Protein AF-A0A524D2H4-F1 (afdb_monomer_lite)

Structure (mmCIF, N/CA/C/O backbone):
data_AF-A0A524D2H4-F1
#
_entry.id   AF-A0A524D2H4-F1
#
loop_
_atom_site.group_PDB
_atom_site.id
_atom_site.type_symbol
_atom_site.label_atom_id
_atom_site.label_alt_id
_atom_site.label_comp_id
_atom_site.label_asym_id
_atom_site.label_entity_id
_atom_site.label_seq_id
_atom_site.pdbx_PDB_i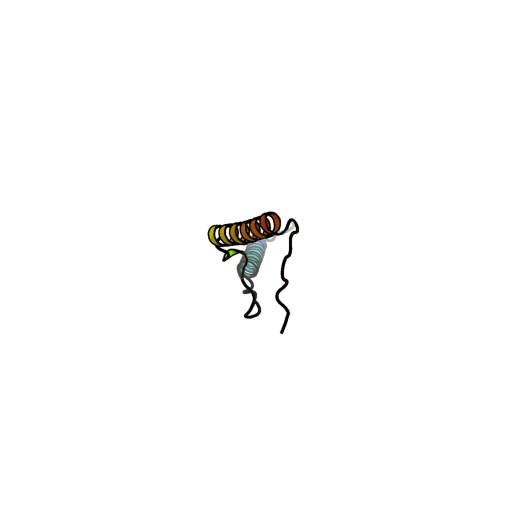ns_code
_atom_site.Cartn_x
_atom_site.Cartn_y
_atom_site.Cartn_z
_atom_site.occupancy
_atom_site.B_iso_or_equiv
_atom_site.auth_seq_id
_atom_site.auth_comp_id
_atom_site.auth_asym_id
_atom_site.auth_atom_id
_atom_site.pdbx_PDB_model_num
ATOM 1 N N . MET A 1 1 ? -28.111 22.735 60.079 1.00 33.78 1 MET A N 1
ATOM 2 C CA . MET A 1 1 ? -27.420 21.515 59.601 1.00 33.78 1 MET A CA 1
ATOM 3 C C . MET A 1 1 ? -27.792 21.278 58.144 1.00 33.78 1 MET A C 1
ATOM 5 O O . MET A 1 1 ? -28.964 21.066 57.859 1.00 33.78 1 MET A O 1
ATOM 9 N N . ALA A 1 2 ? -26.841 21.385 57.215 1.00 45.84 2 ALA A N 1
ATOM 10 C CA . ALA A 1 2 ? -27.106 21.144 55.797 1.00 45.84 2 ALA A CA 1
ATOM 11 C C . ALA A 1 2 ? -27.244 19.632 55.550 1.00 45.84 2 ALA A C 1
ATOM 13 O O . ALA A 1 2 ? -26.305 18.872 55.786 1.00 45.84 2 ALA A O 1
ATOM 14 N N . LYS A 1 3 ? -28.430 19.183 55.116 1.00 52.84 3 LYS A N 1
ATOM 15 C CA . LYS A 1 3 ? -28.680 17.785 54.736 1.00 52.84 3 LYS A CA 1
ATOM 16 C C . LYS A 1 3 ? -27.729 17.401 53.596 1.00 52.84 3 LYS A C 1
ATOM 18 O O . LYS A 1 3 ? -27.866 17.922 52.491 1.00 52.84 3 LYS A O 1
ATOM 23 N N . LYS A 1 4 ? -26.800 16.469 53.850 1.00 57.78 4 LYS A N 1
ATOM 24 C CA . LYS A 1 4 ? -26.016 15.774 52.813 1.00 57.78 4 LYS A CA 1
ATOM 25 C C . LYS A 1 4 ? -27.002 15.079 51.865 1.00 57.78 4 LYS A C 1
ATOM 27 O O . LYS A 1 4 ? -27.530 14.017 52.188 1.00 57.78 4 LYS A O 1
ATOM 32 N N . LYS A 1 5 ? -27.305 15.699 50.720 1.00 57.03 5 LYS A N 1
ATOM 33 C CA . LYS A 1 5 ? -28.058 15.046 49.643 1.00 57.03 5 LYS A CA 1
ATOM 34 C C . LYS A 1 5 ? -27.215 13.876 49.133 1.00 57.03 5 LYS A C 1
ATOM 36 O O . LYS A 1 5 ? -26.034 14.028 48.843 1.00 57.03 5 LYS A O 1
ATOM 41 N N . SER A 1 6 ? -27.822 12.697 49.096 1.00 59.38 6 SER A N 1
ATOM 42 C CA . SER A 1 6 ? -27.192 11.451 48.667 1.00 59.38 6 SER A CA 1
ATOM 43 C C . SER A 1 6 ? -26.666 11.571 47.226 1.00 59.38 6 SER A C 1
ATOM 45 O O . SER A 1 6 ? -27.451 11.639 46.281 1.00 59.38 6 SER A O 1
ATOM 47 N N . ASN A 1 7 ? -25.338 11.527 47.063 1.00 60.47 7 ASN A N 1
ATOM 48 C CA . ASN A 1 7 ? -24.618 11.519 45.777 1.00 60.47 7 ASN A CA 1
ATOM 49 C C . ASN A 1 7 ? -24.878 10.267 44.915 1.00 60.47 7 ASN A C 1
ATOM 51 O O . ASN A 1 7 ? -24.401 10.181 43.786 1.00 60.47 7 ASN A O 1
ATOM 55 N N . LYS A 1 8 ? -25.638 9.289 45.422 1.00 58.75 8 LYS A N 1
ATOM 56 C CA . LYS A 1 8 ? -25.900 8.010 44.747 1.00 58.75 8 LYS A CA 1
ATOM 57 C C . LYS A 1 8 ? -26.647 8.179 43.418 1.00 58.75 8 LYS A C 1
ATOM 59 O O . LYS A 1 8 ? -26.367 7.462 42.466 1.00 58.75 8 LYS A O 1
ATOM 64 N N . ASN A 1 9 ? -27.545 9.162 43.336 1.00 62.59 9 ASN A N 1
ATOM 65 C CA . ASN A 1 9 ? -28.318 9.433 42.118 1.00 62.59 9 ASN A CA 1
ATOM 66 C C . ASN A 1 9 ? -27.473 10.124 41.040 1.00 62.59 9 ASN A C 1
ATOM 68 O O . ASN A 1 9 ? -27.705 9.925 39.854 1.00 62.59 9 ASN A O 1
ATOM 72 N N . LEU A 1 10 ? -26.470 10.898 41.460 1.00 69.19 10 LEU A N 1
ATOM 73 C CA . LEU A 1 10 ? -25.565 11.623 40.571 1.00 69.19 10 LEU A CA 1
ATOM 74 C C . LEU A 1 10 ? -24.610 10.649 39.867 1.00 69.19 10 LEU A C 1
ATOM 76 O O . LEU A 1 10 ? -24.427 10.737 38.661 1.00 69.19 10 LEU A O 1
ATOM 80 N N . LEU A 1 11 ? -24.115 9.646 40.604 1.00 75.38 11 LEU A N 1
ATOM 81 C CA . LEU A 1 11 ? -23.298 8.556 40.056 1.00 75.38 11 LEU A CA 1
ATOM 82 C C . LEU A 1 11 ? -24.059 7.678 39.048 1.00 75.38 11 LEU A C 1
ATOM 84 O O . LEU A 1 11 ? -23.476 7.215 38.069 1.00 75.38 11 LEU A O 1
ATOM 88 N N . LYS A 1 12 ? -25.361 7.455 39.276 1.00 79.81 12 LYS A N 1
ATOM 89 C CA . LYS A 1 12 ? -26.223 6.723 38.336 1.00 79.81 12 LYS A CA 1
ATOM 90 C C . LYS A 1 12 ? -26.371 7.494 37.024 1.00 79.81 12 LYS A C 1
ATOM 92 O O . LYS A 1 12 ? -26.111 6.935 35.967 1.00 79.81 12 LYS A O 1
ATOM 97 N N . ALA A 1 13 ? -26.677 8.788 37.116 1.00 78.00 13 ALA A N 1
A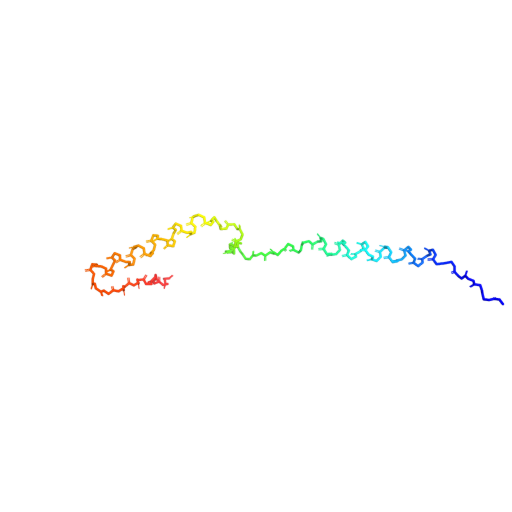TOM 98 C CA . ALA A 1 13 ? -26.817 9.657 35.952 1.00 78.00 13 ALA A CA 1
ATOM 99 C C . ALA A 1 13 ? -25.514 9.764 35.142 1.00 78.00 13 ALA A C 1
ATOM 101 O O . ALA A 1 13 ? -25.551 9.684 33.923 1.00 78.00 13 ALA A O 1
ATOM 102 N N . THR A 1 14 ? -24.351 9.883 35.795 1.00 83.19 14 THR A N 1
ATOM 103 C CA . THR A 1 14 ? -23.058 9.923 35.085 1.00 83.19 14 THR A CA 1
ATOM 104 C C . THR A 1 14 ? -22.735 8.620 34.366 1.00 83.19 14 THR A C 1
ATOM 106 O O . THR A 1 14 ? -22.106 8.647 33.313 1.00 83.19 14 THR A O 1
ATOM 109 N N . ARG A 1 15 ? -23.152 7.482 34.932 1.00 85.00 15 ARG A N 1
ATOM 110 C CA . ARG A 1 15 ? -22.946 6.173 34.315 1.00 85.00 15 ARG A CA 1
ATOM 111 C C . ARG A 1 15 ? -23.828 5.996 33.081 1.00 85.00 15 ARG A C 1
ATOM 113 O O . ARG A 1 15 ? -23.315 5.580 32.054 1.00 85.00 15 ARG A O 1
ATOM 120 N N . GLU A 1 16 ? -25.102 6.372 33.171 1.00 87.81 16 GLU A N 1
ATOM 121 C CA . GLU A 1 16 ? -26.040 6.338 32.039 1.00 87.81 16 GLU A CA 1
ATOM 122 C C . GLU A 1 16 ? -25.551 7.233 30.888 1.00 87.81 16 GLU A C 1
ATOM 124 O O . GLU A 1 16 ? -25.542 6.817 29.735 1.00 87.81 16 GLU A O 1
ATOM 129 N N . LEU A 1 17 ? -25.047 8.429 31.209 1.00 83.75 17 LEU A N 1
ATOM 130 C CA . LEU A 1 17 ? -24.469 9.350 30.227 1.00 83.75 17 LEU A CA 1
ATOM 131 C C . LEU A 1 17 ? -23.226 8.760 29.539 1.00 83.75 17 LEU A C 1
ATOM 133 O O . LEU A 1 17 ? -23.049 8.906 28.333 1.00 83.75 17 LEU A O 1
ATOM 137 N N . LEU A 1 18 ? -22.357 8.091 30.301 1.00 83.50 18 LEU A N 1
ATOM 138 C CA . LEU A 1 18 ? -21.158 7.440 29.772 1.00 83.50 18 LEU A CA 1
ATOM 139 C C . LEU A 1 18 ? -21.504 6.248 28.870 1.00 83.50 18 LEU A C 1
ATOM 141 O O . LEU A 1 18 ? -20.913 6.114 27.802 1.00 83.50 18 LEU A O 1
ATOM 145 N N . GLU A 1 19 ? -22.468 5.418 29.272 1.00 85.62 19 GLU A N 1
ATOM 146 C CA . GLU A 1 19 ? -22.975 4.306 28.460 1.00 85.62 19 GLU A CA 1
ATOM 147 C C . GLU A 1 19 ? -23.571 4.827 27.137 1.00 85.62 19 GLU A C 1
ATOM 149 O O . GLU A 1 19 ? -23.197 4.343 26.072 1.00 85.62 19 GLU A O 1
ATOM 154 N N . GLU A 1 20 ? -24.363 5.905 27.170 1.00 83.12 20 GLU A N 1
ATOM 155 C CA . GLU A 1 20 ? -24.913 6.544 25.965 1.00 83.12 20 GLU A CA 1
ATOM 156 C C . GLU A 1 20 ? -23.819 7.084 25.025 1.00 83.12 20 GLU A C 1
ATOM 158 O O . GLU A 1 20 ? -23.922 6.965 23.801 1.00 83.12 20 GLU A O 1
ATOM 163 N N . TYR A 1 21 ? -22.751 7.675 25.570 1.00 79.31 21 TYR A N 1
ATOM 164 C CA . TYR A 1 21 ? -21.625 8.147 24.761 1.00 79.31 21 TYR A CA 1
ATOM 165 C C . TYR A 1 21 ? -20.854 6.998 24.115 1.00 79.31 21 TYR A C 1
ATOM 167 O O . TYR A 1 21 ? -20.493 7.116 22.946 1.00 79.31 21 TYR A O 1
ATOM 175 N N . LEU A 1 22 ? -20.631 5.901 24.842 1.00 75.62 22 LEU A N 1
ATOM 176 C CA . LEU A 1 22 ? -19.956 4.713 24.320 1.00 75.62 22 LEU A CA 1
ATOM 177 C C . LEU A 1 22 ? -20.792 4.007 23.245 1.00 75.62 22 LEU A C 1
ATOM 179 O O . LEU A 1 22 ? -20.243 3.572 22.236 1.00 75.62 22 LEU A O 1
ATOM 183 N N . GLU A 1 23 ? -22.114 3.936 23.401 1.00 76.75 23 GLU A N 1
ATOM 184 C CA . GLU A 1 23 ? -23.023 3.408 22.372 1.00 76.75 23 GLU A CA 1
ATOM 185 C C . GLU A 1 23 ? -23.085 4.306 21.127 1.00 76.75 23 GLU A C 1
ATOM 187 O O . GLU A 1 23 ? -23.181 3.818 20.001 1.00 76.75 23 GLU A O 1
ATOM 192 N N . LYS A 1 24 ? -23.001 5.632 21.296 1.00 73.19 24 LYS A N 1
ATOM 193 C CA . LYS A 1 24 ? -22.960 6.580 20.170 1.00 73.19 24 LYS A CA 1
ATOM 194 C C . LYS A 1 24 ? -21.635 6.556 19.413 1.00 73.19 24 LYS A C 1
ATOM 196 O O . LYS A 1 24 ? -21.651 6.804 18.211 1.00 73.19 24 LYS A O 1
ATOM 201 N N . THR A 1 25 ? -20.512 6.293 20.081 1.00 58.97 25 THR A N 1
ATOM 202 C CA . THR A 1 25 ? -19.194 6.201 19.430 1.00 58.97 25 THR A CA 1
ATOM 203 C C . THR A 1 25 ? -18.900 4.823 18.846 1.00 58.97 25 THR A C 1
ATOM 205 O O . THR A 1 25 ? -18.149 4.751 17.883 1.00 58.97 25 THR A O 1
ATOM 208 N N . SER A 1 26 ? -19.494 3.752 19.384 1.00 56.53 26 SER A N 1
ATOM 209 C CA . SER A 1 26 ? -19.357 2.379 18.862 1.00 56.53 26 SER A CA 1
ATOM 210 C C . SER A 1 26 ? -20.281 2.060 17.686 1.00 56.53 26 SER A C 1
ATOM 212 O O . SER A 1 26 ? -20.134 1.018 17.053 1.00 56.53 26 SER A O 1
ATOM 214 N N . LYS A 1 27 ? -21.208 2.961 17.344 1.00 57.34 27 LYS A N 1
ATOM 215 C CA . LYS A 1 27 ? -21.831 2.955 16.022 1.00 57.34 27 LYS A CA 1
ATOM 216 C C . LYS A 1 27 ? -20.813 3.488 15.030 1.00 57.34 27 LYS A C 1
ATOM 218 O O . LYS A 1 27 ? -20.791 4.687 14.743 1.00 57.34 27 LYS A O 1
ATOM 223 N N . ASP A 1 28 ? -19.980 2.581 14.530 1.00 56.09 28 ASP A N 1
ATOM 224 C CA . ASP A 1 28 ? -19.269 2.772 13.276 1.00 56.09 28 ASP A CA 1
ATOM 225 C C . ASP A 1 28 ? -20.289 3.329 12.286 1.00 56.09 28 ASP A C 1
ATOM 227 O O . ASP A 1 28 ? -21.275 2.675 11.940 1.00 56.09 28 ASP A O 1
ATOM 231 N N . LYS A 1 29 ? -20.133 4.605 11.925 1.00 60.72 29 LYS A N 1
ATOM 232 C CA . LYS A 1 29 ? -20.921 5.171 10.839 1.00 60.72 29 LYS A CA 1
ATOM 233 C C . LYS A 1 29 ? -20.530 4.348 9.631 1.00 60.72 29 LYS A C 1
ATOM 235 O O . LYS A 1 29 ? -19.403 4.462 9.160 1.00 60.72 29 LYS A O 1
ATOM 240 N N . GLU A 1 30 ? -21.432 3.489 9.192 1.00 58.81 30 GLU A N 1
ATOM 241 C CA . GLU A 1 30 ? -21.288 2.760 7.949 1.00 58.81 30 GLU A CA 1
ATOM 242 C C . GLU A 1 30 ? -21.273 3.831 6.854 1.00 58.81 30 GLU A C 1
ATOM 244 O O . GLU A 1 30 ? -22.292 4.429 6.511 1.00 58.81 30 GLU A O 1
ATOM 249 N N . ILE A 1 31 ? -20.068 4.234 6.449 1.00 66.75 31 ILE A N 1
ATOM 250 C CA . ILE A 1 31 ? -19.887 5.213 5.386 1.00 66.75 31 ILE A CA 1
ATOM 251 C C . ILE A 1 31 ? -20.292 4.477 4.115 1.00 66.75 31 ILE A C 1
ATOM 253 O O . ILE A 1 31 ? -19.584 3.573 3.670 1.00 66.75 31 ILE A O 1
ATOM 257 N N . GLU A 1 32 ? -21.446 4.837 3.560 1.00 67.56 32 GLU A N 1
ATOM 258 C CA . GLU A 1 32 ? -21.832 4.422 2.218 1.00 67.56 32 GLU A CA 1
ATOM 259 C C . GLU A 1 32 ? -20.876 5.098 1.238 1.00 67.56 32 GLU A C 1
ATOM 261 O O . GLU A 1 32 ? -20.917 6.311 1.013 1.00 67.56 32 GLU A O 1
ATOM 266 N N . TYR A 1 33 ? -19.946 4.312 0.710 1.00 69.06 33 TYR A N 1
ATOM 267 C CA . TYR A 1 33 ? -19.075 4.772 -0.351 1.00 69.06 33 TYR A CA 1
ATOM 268 C C . TYR A 1 33 ? -19.804 4.630 -1.696 1.00 69.06 33 TYR A C 1
ATOM 270 O O . TYR A 1 33 ? -20.543 3.663 -1.881 1.00 69.06 33 TYR A O 1
ATOM 278 N N . PRO A 1 34 ? -19.598 5.555 -2.650 1.00 78.12 34 PRO A N 1
ATOM 279 C CA . PRO A 1 34 ? -20.006 5.349 -4.038 1.00 78.12 34 PRO A CA 1
ATOM 280 C C . PRO A 1 34 ? -19.520 3.991 -4.570 1.00 78.12 34 PRO A C 1
ATOM 282 O O . PRO A 1 34 ? -18.436 3.553 -4.180 1.00 78.12 34 PRO A O 1
ATOM 285 N N . GLU A 1 35 ? -20.277 3.363 -5.476 1.00 69.75 35 GLU A N 1
ATOM 286 C CA . GLU A 1 35 ? -20.003 2.001 -5.983 1.00 69.75 35 GLU A CA 1
ATOM 287 C C . GLU A 1 35 ? -18.575 1.821 -6.533 1.00 69.75 35 GLU A C 1
ATOM 289 O O . GLU A 1 35 ? -17.989 0.751 -6.396 1.00 69.75 35 GLU A O 1
ATOM 294 N N . ASP A 1 36 ? -17.969 2.889 -7.059 1.00 66.38 36 ASP A N 1
ATOM 295 C CA . ASP A 1 36 ? -16.617 2.872 -7.631 1.00 66.38 36 ASP A CA 1
ATOM 296 C C . ASP A 1 36 ? -15.489 3.097 -6.603 1.00 66.38 36 ASP A C 1
ATOM 298 O O . ASP A 1 36 ? -14.317 3.247 -6.966 1.00 66.38 36 ASP A O 1
ATOM 302 N N . THR A 1 37 ? -15.808 3.182 -5.310 1.00 66.44 37 THR A N 1
ATOM 303 C CA . THR A 1 37 ? -14.815 3.530 -4.289 1.00 66.44 37 THR A CA 1
ATOM 304 C C . THR A 1 37 ? -14.128 2.283 -3.753 1.00 66.44 37 THR A C 1
ATOM 306 O O . THR A 1 37 ? -14.680 1.530 -2.953 1.00 66.44 37 THR A O 1
ATOM 309 N N . VAL A 1 38 ? -12.872 2.095 -4.142 1.00 62.19 38 VAL A N 1
ATOM 310 C CA . VAL A 1 38 ? -12.015 1.047 -3.580 1.00 62.19 38 VAL A CA 1
ATOM 311 C C . VAL A 1 38 ? -11.452 1.530 -2.242 1.00 62.19 38 VAL A C 1
ATOM 313 O O . VAL A 1 38 ? -10.767 2.556 -2.183 1.00 62.19 38 VAL A O 1
ATOM 316 N N . LYS A 1 39 ? -11.731 0.805 -1.152 1.00 60.22 39 LYS A N 1
ATOM 317 C CA . LYS A 1 39 ? -11.096 1.057 0.149 1.00 60.22 39 LYS A CA 1
ATOM 318 C C . LYS A 1 39 ? -9.604 0.743 0.048 1.00 60.22 39 LYS A C 1
ATOM 320 O O . LYS A 1 39 ? -9.217 -0.332 -0.394 1.00 60.22 39 LYS A O 1
ATOM 325 N N . ILE A 1 40 ? -8.764 1.686 0.476 1.00 59.88 40 ILE A N 1
ATOM 326 C CA . ILE A 1 40 ? -7.299 1.566 0.372 1.00 59.88 40 ILE A CA 1
ATOM 327 C C . ILE A 1 40 ? -6.766 0.383 1.201 1.00 59.88 40 ILE A C 1
ATOM 329 O O . ILE A 1 40 ? -5.735 -0.189 0.857 1.00 59.88 40 ILE A O 1
ATOM 333 N N . ASP A 1 41 ? -7.488 -0.023 2.247 1.00 57.41 41 ASP A N 1
ATOM 334 C CA . ASP A 1 41 ? -7.107 -1.146 3.111 1.00 57.41 41 ASP A CA 1
ATOM 335 C C . ASP A 1 41 ? -7.263 -2.529 2.445 1.00 57.41 41 ASP A C 1
ATOM 337 O O . ASP A 1 41 ? -6.627 -3.477 2.901 1.00 57.41 41 ASP A O 1
ATOM 341 N N . ASP A 1 42 ? -8.020 -2.636 1.342 1.00 58.12 42 ASP A N 1
ATOM 342 C CA . ASP A 1 42 ? -8.172 -3.870 0.548 1.00 58.12 42 ASP A CA 1
ATOM 343 C C . ASP A 1 42 ? -7.135 -3.993 -0.589 1.00 58.12 42 ASP A C 1
ATOM 345 O O . ASP A 1 42 ? -7.153 -4.955 -1.358 1.00 58.12 42 ASP A O 1
ATOM 349 N N . LEU A 1 43 ? -6.210 -3.033 -0.729 1.00 60.47 43 LEU A N 1
ATOM 350 C CA . LEU A 1 43 ? -5.127 -3.136 -1.708 1.00 60.47 43 LEU A CA 1
ATOM 351 C C . LEU A 1 43 ? -4.082 -4.145 -1.227 1.00 60.47 43 LEU A C 1
ATOM 353 O O . LEU A 1 43 ? -3.339 -3.891 -0.273 1.00 60.47 43 LEU A O 1
ATOM 357 N N . ASP A 1 44 ? -3.966 -5.268 -1.939 1.00 74.06 44 ASP A N 1
ATOM 358 C CA . ASP A 1 44 ? -2.846 -6.184 -1.763 1.00 74.06 44 ASP A CA 1
ATOM 359 C C . ASP A 1 44 ? -1.541 -5.425 -2.058 1.00 74.06 44 ASP A C 1
ATOM 361 O O . ASP A 1 44 ? -1.230 -5.025 -3.188 1.00 74.06 44 ASP A O 1
ATOM 365 N N . LYS A 1 45 ? -0.772 -5.176 -0.996 1.00 76.06 45 LYS A N 1
ATOM 366 C CA . LYS A 1 45 ? 0.496 -4.442 -1.057 1.00 76.06 45 LYS A CA 1
ATOM 367 C C . LYS A 1 45 ? 1.490 -5.125 -1.994 1.00 76.06 45 LYS A C 1
ATOM 369 O O . LYS A 1 45 ? 2.260 -4.426 -2.650 1.00 76.06 45 LYS A O 1
ATOM 374 N N . GLN A 1 46 ? 1.478 -6.458 -2.065 1.00 75.12 46 GLN A N 1
ATOM 375 C CA . GLN A 1 46 ? 2.361 -7.223 -2.948 1.00 75.12 46 GLN A CA 1
ATOM 376 C C . GLN A 1 46 ? 1.954 -7.049 -4.410 1.00 75.12 46 GLN A C 1
ATOM 378 O O . GLN A 1 46 ? 2.809 -6.783 -5.258 1.00 75.12 46 GLN A O 1
ATOM 383 N N . GLU A 1 47 ? 0.656 -7.113 -4.705 1.00 80.44 47 GLU A N 1
ATOM 384 C CA . GLU A 1 47 ? 0.137 -6.877 -6.055 1.00 80.44 47 GLU A CA 1
ATOM 385 C C . GLU A 1 47 ? 0.422 -5.438 -6.514 1.00 80.44 47 GLU A C 1
ATOM 387 O O . GLU A 1 47 ? 0.915 -5.199 -7.619 1.00 80.44 47 GLU A O 1
ATOM 392 N N . THR A 1 48 ? 0.209 -4.469 -5.623 1.00 81.88 48 THR A N 1
ATOM 393 C CA . THR A 1 48 ? 0.453 -3.048 -5.897 1.00 81.88 48 THR A CA 1
ATOM 394 C C . THR A 1 48 ? 1.930 -2.780 -6.188 1.00 81.88 48 THR A C 1
ATOM 396 O O . THR A 1 48 ? 2.260 -2.099 -7.162 1.00 81.88 48 THR A O 1
ATOM 399 N N . LEU A 1 49 ? 2.836 -3.346 -5.383 1.00 84.06 49 LEU A N 1
ATOM 400 C CA . LEU A 1 49 ? 4.281 -3.237 -5.601 1.00 84.06 49 LEU A CA 1
ATOM 401 C C . LEU A 1 49 ? 4.706 -3.888 -6.918 1.00 84.06 49 LEU A C 1
ATOM 403 O O . LEU A 1 49 ? 5.454 -3.280 -7.683 1.00 84.06 49 LEU A O 1
ATOM 407 N N . THR A 1 50 ? 4.183 -5.080 -7.211 1.00 86.25 50 THR A N 1
ATOM 408 C CA . THR A 1 50 ? 4.426 -5.783 -8.479 1.00 86.25 50 THR A CA 1
ATOM 409 C C . THR A 1 50 ? 4.063 -4.896 -9.667 1.00 86.25 50 THR A C 1
ATOM 411 O O . THR A 1 50 ? 4.880 -4.680 -10.562 1.00 86.25 50 THR A O 1
ATOM 414 N N . ARG A 1 51 ? 2.878 -4.280 -9.631 1.00 86.50 51 ARG A N 1
ATOM 415 C CA . ARG A 1 51 ? 2.387 -3.411 -10.704 1.00 86.50 51 ARG A CA 1
ATOM 416 C C . ARG A 1 51 ? 3.238 -2.153 -10.883 1.00 86.50 51 ARG A C 1
ATOM 418 O O . ARG A 1 51 ? 3.497 -1.739 -12.014 1.00 86.50 51 ARG A O 1
ATOM 425 N N . ILE A 1 52 ? 3.711 -1.556 -9.787 1.00 88.44 52 ILE A N 1
ATOM 426 C CA . ILE A 1 52 ? 4.634 -0.412 -9.836 1.00 88.44 52 ILE A CA 1
ATOM 427 C C . ILE A 1 52 ? 5.948 -0.820 -10.506 1.00 88.44 52 ILE A C 1
ATOM 429 O O . ILE A 1 52 ? 6.426 -0.108 -11.396 1.00 88.44 52 ILE A O 1
ATOM 433 N N . TYR A 1 53 ? 6.522 -1.964 -10.127 1.00 91.56 53 TYR A N 1
ATOM 434 C CA . TYR A 1 53 ? 7.759 -2.441 -10.739 1.00 91.56 53 TYR A CA 1
ATOM 435 C C . TYR A 1 53 ? 7.587 -2.704 -12.230 1.00 91.56 53 TYR A C 1
ATOM 437 O O . TYR A 1 53 ? 8.390 -2.203 -13.008 1.00 91.56 53 TYR A O 1
ATOM 445 N N . GLU A 1 54 ? 6.516 -3.373 -12.657 1.00 92.19 54 GLU A N 1
ATOM 446 C CA . GLU A 1 54 ? 6.253 -3.628 -14.079 1.00 92.19 54 GLU A CA 1
ATOM 447 C C . GLU A 1 54 ?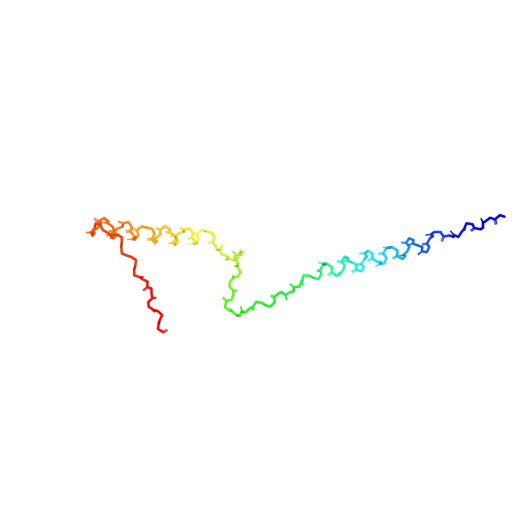 6.159 -2.346 -14.915 1.00 92.19 54 GLU A C 1
ATOM 449 O O . GLU A 1 54 ? 6.710 -2.268 -16.018 1.00 92.19 54 GLU A O 1
ATOM 454 N N . ILE A 1 55 ? 5.474 -1.322 -14.397 1.00 92.38 55 ILE A N 1
ATOM 455 C CA . ILE A 1 55 ? 5.361 -0.021 -15.065 1.00 92.38 55 ILE A CA 1
ATOM 456 C C . ILE A 1 55 ? 6.737 0.634 -15.172 1.00 92.38 55 ILE A C 1
ATOM 458 O O . ILE A 1 55 ? 7.121 1.103 -16.246 1.00 92.38 55 ILE A O 1
ATOM 462 N N . THR A 1 56 ? 7.490 0.640 -14.075 1.00 88.50 56 THR A N 1
ATOM 463 C CA . THR A 1 56 ? 8.823 1.247 -14.021 1.00 88.50 56 THR A CA 1
ATOM 464 C C . THR A 1 56 ? 9.765 0.554 -15.002 1.00 88.50 56 THR A C 1
ATOM 466 O O . THR A 1 56 ? 10.446 1.211 -15.784 1.00 88.50 56 THR A O 1
ATOM 469 N N . ASP A 1 57 ? 9.729 -0.775 -15.041 1.00 90.50 57 ASP A N 1
ATOM 470 C CA . ASP A 1 57 ? 10.563 -1.601 -15.905 1.00 90.50 57 ASP A CA 1
ATOM 471 C C . ASP A 1 57 ? 10.226 -1.399 -17.392 1.00 90.50 57 ASP A C 1
ATOM 473 O O . ASP A 1 57 ? 11.113 -1.291 -18.242 1.00 90.50 57 ASP A O 1
ATOM 477 N N . ARG A 1 58 ? 8.935 -1.247 -17.725 1.00 87.81 58 ARG A N 1
ATOM 478 C CA . ARG A 1 58 ? 8.488 -0.862 -19.075 1.00 87.81 58 ARG A CA 1
ATOM 479 C C . ARG A 1 58 ? 8.991 0.520 -19.475 1.00 87.81 58 ARG A C 1
ATOM 481 O O . ARG A 1 58 ? 9.437 0.690 -20.609 1.00 87.81 58 ARG A O 1
ATOM 488 N N . ILE A 1 59 ? 8.929 1.498 -18.573 1.00 84.94 59 ILE A N 1
ATOM 489 C CA . ILE A 1 59 ? 9.437 2.851 -18.831 1.00 84.94 59 ILE A CA 1
ATOM 490 C C . ILE A 1 59 ? 10.950 2.802 -19.060 1.00 84.94 59 ILE A C 1
ATOM 492 O O . ILE A 1 59 ? 11.425 3.351 -20.051 1.00 84.94 59 ILE A O 1
ATOM 496 N N . LEU A 1 60 ? 11.697 2.089 -18.214 1.00 84.06 60 LEU A N 1
ATOM 497 C CA . LEU A 1 60 ? 13.144 1.919 -18.365 1.00 84.06 60 LEU A CA 1
ATOM 498 C C . LEU A 1 60 ? 13.505 1.247 -19.693 1.00 84.06 60 LEU A C 1
ATOM 500 O O . LEU A 1 60 ? 14.393 1.728 -20.391 1.00 84.06 60 LEU A O 1
ATOM 504 N N . LYS A 1 61 ? 12.777 0.202 -20.101 1.00 85.12 61 LYS A N 1
ATOM 505 C CA . LYS A 1 61 ? 12.945 -0.443 -21.415 1.00 85.12 61 LYS A CA 1
ATOM 506 C C . LYS A 1 61 ? 12.666 0.518 -22.571 1.00 85.12 61 LYS A C 1
ATOM 508 O O . LYS A 1 61 ? 13.443 0.559 -23.523 1.00 85.12 61 LYS A O 1
ATOM 513 N N . LYS A 1 62 ? 11.606 1.332 -22.486 1.00 82.44 62 LYS A N 1
ATOM 514 C CA . LYS A 1 62 ? 11.310 2.369 -23.492 1.00 82.44 62 LYS A CA 1
ATOM 515 C C . LYS A 1 62 ? 12.415 3.432 -23.556 1.00 82.44 62 LYS A C 1
ATOM 517 O O . LYS A 1 62 ? 12.808 3.822 -24.655 1.00 82.44 62 LYS A O 1
ATOM 522 N N . ILE A 1 63 ? 12.950 3.865 -22.410 1.00 79.06 63 ILE A N 1
ATOM 523 C CA . ILE A 1 63 ? 14.081 4.804 -22.339 1.00 79.06 63 ILE A CA 1
ATOM 524 C C . ILE A 1 63 ? 15.333 4.177 -22.954 1.00 79.06 63 ILE A C 1
ATOM 526 O O . ILE A 1 63 ? 15.982 4.816 -23.773 1.00 79.06 63 ILE A O 1
ATOM 530 N N . ALA A 1 64 ? 15.660 2.934 -22.601 1.00 76.56 64 ALA A N 1
ATOM 531 C CA . ALA A 1 64 ? 16.832 2.240 -23.123 1.00 76.56 64 ALA A CA 1
ATOM 532 C C . ALA A 1 64 ? 16.758 2.041 -24.646 1.00 76.56 64 ALA A C 1
ATOM 534 O O . ALA A 1 64 ? 17.770 2.165 -25.328 1.00 76.56 64 ALA A O 1
ATOM 535 N N . ALA A 1 65 ? 15.565 1.773 -25.186 1.00 79.38 65 ALA A N 1
ATOM 536 C CA . ALA A 1 65 ? 15.367 1.559 -26.617 1.00 79.38 65 ALA A CA 1
ATOM 537 C C . ALA A 1 65 ? 15.325 2.859 -27.444 1.00 79.38 65 ALA A C 1
ATOM 539 O O . ALA A 1 65 ? 15.801 2.877 -28.575 1.00 79.38 65 ALA A O 1
ATOM 540 N N . SER A 1 66 ? 14.743 3.941 -26.913 1.00 79.00 66 SER A N 1
ATOM 541 C CA . SER A 1 66 ? 14.495 5.185 -27.670 1.00 79.00 66 SER A CA 1
ATOM 542 C C . SER A 1 66 ? 15.350 6.383 -27.236 1.00 79.00 66 SER A C 1
ATOM 544 O O . SER A 1 66 ? 15.314 7.436 -27.870 1.00 79.00 66 SER A O 1
ATOM 546 N N . GLY A 1 67 ? 16.077 6.266 -26.123 1.00 71.12 67 GLY A N 1
ATOM 547 C CA . GLY A 1 67 ? 16.775 7.368 -25.460 1.00 71.12 67 GLY A CA 1
ATOM 548 C C . GLY A 1 67 ? 15.857 8.378 -24.757 1.00 71.12 67 GLY A C 1
ATOM 549 O O . GLY A 1 67 ? 16.365 9.325 -24.159 1.00 71.12 67 GLY A O 1
ATOM 550 N N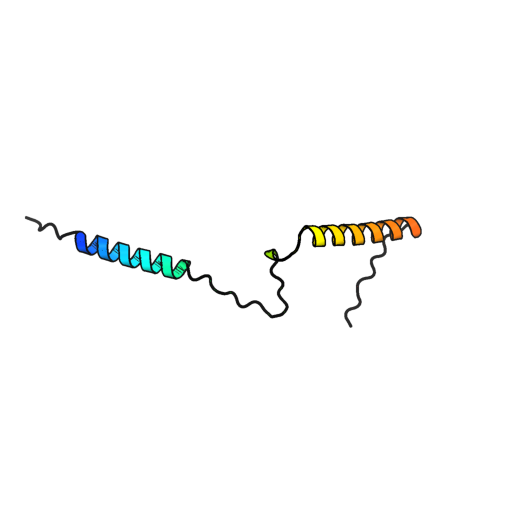 . ARG A 1 68 ? 14.520 8.227 -24.817 1.00 59.81 68 ARG A N 1
ATOM 551 C CA . ARG A 1 68 ? 13.561 9.172 -24.218 1.00 59.81 68 ARG A CA 1
ATOM 552 C C . ARG A 1 68 ? 12.376 8.468 -23.540 1.00 59.81 68 ARG A C 1
ATOM 554 O O . ARG A 1 68 ? 11.751 7.598 -24.139 1.00 59.81 68 ARG A O 1
ATOM 561 N N . PRO A 1 69 ? 11.993 8.863 -22.314 1.00 60.94 69 PRO A N 1
ATOM 562 C CA . PRO A 1 69 ? 10.787 8.335 -21.689 1.00 60.94 69 PRO A CA 1
ATOM 563 C C . PRO A 1 69 ? 9.546 8.826 -22.440 1.00 60.94 69 PRO A C 1
ATOM 565 O O . PRO A 1 69 ? 9.303 10.026 -22.529 1.00 60.94 69 PRO A O 1
ATOM 568 N N . THR A 1 70 ? 8.745 7.901 -22.965 1.00 63.47 70 THR A N 1
ATOM 569 C CA . THR A 1 70 ? 7.415 8.185 -23.523 1.00 63.47 70 THR A CA 1
ATOM 570 C C . THR A 1 70 ? 6.371 7.388 -22.750 1.00 63.47 70 THR A C 1
ATOM 572 O O . THR A 1 70 ? 6.316 6.157 -22.821 1.00 63.47 70 THR A O 1
ATOM 575 N N . ILE A 1 71 ? 5.559 8.103 -21.973 1.00 65.50 71 ILE A N 1
ATOM 576 C CA . ILE A 1 71 ? 4.381 7.558 -21.299 1.00 65.50 71 ILE A CA 1
ATOM 577 C C . ILE A 1 71 ? 3.186 7.915 -22.178 1.00 65.50 71 ILE A C 1
ATOM 579 O O . ILE A 1 71 ? 2.873 9.090 -22.361 1.00 65.50 71 ILE A O 1
ATOM 583 N N . GLU A 1 72 ? 2.550 6.901 -22.755 1.00 62.53 72 GLU A N 1
ATOM 584 C CA . GLU A 1 72 ? 1.291 7.065 -23.478 1.00 62.53 72 GLU A CA 1
ATOM 58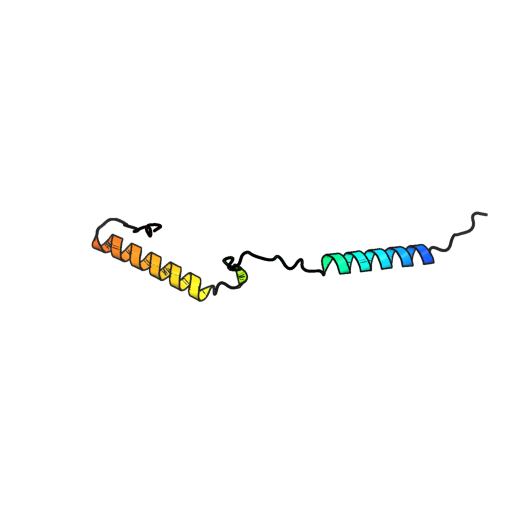5 C C . GLU A 1 72 ? 0.186 7.154 -22.433 1.00 62.53 72 GLU A C 1
ATOM 587 O O . GLU A 1 72 ? -0.123 6.181 -21.744 1.00 62.53 72 GLU A O 1
ATOM 592 N N . LEU A 1 73 ? -0.356 8.357 -22.258 1.00 65.94 73 LEU A N 1
ATOM 593 C CA . LEU A 1 73 ? -1.529 8.550 -21.423 1.00 65.94 73 LEU A CA 1
ATOM 594 C C . LEU A 1 73 ? -2.718 7.863 -22.105 1.00 65.94 73 LEU A C 1
ATOM 596 O O . LEU A 1 73 ? -2.917 8.073 -23.305 1.00 65.94 73 LEU A O 1
ATOM 600 N N . PRO A 1 74 ? -3.516 7.065 -21.375 1.00 58.59 74 PRO A N 1
ATOM 601 C CA . PRO A 1 74 ? -4.742 6.523 -21.935 1.00 58.59 74 PRO A CA 1
ATOM 602 C C . PRO A 1 74 ? -5.634 7.696 -22.354 1.00 58.59 74 PRO A C 1
ATOM 604 O O . PRO A 1 74 ? -5.945 8.569 -21.536 1.00 58.59 74 PRO A O 1
ATOM 607 N N . SER A 1 75 ? -6.008 7.751 -23.636 1.00 60.72 75 SER A N 1
ATOM 608 C CA . SER A 1 75 ? -6.962 8.756 -24.093 1.00 60.72 75 SER A CA 1
ATOM 609 C C . SER A 1 75 ? -8.295 8.458 -23.428 1.00 60.72 75 SER A C 1
ATOM 611 O O . SER A 1 75 ? -8.814 7.349 -23.557 1.00 60.72 75 SER A O 1
ATOM 613 N N . ARG A 1 76 ? -8.844 9.437 -22.713 1.00 57.72 76 ARG A N 1
ATOM 614 C CA . ARG A 1 76 ? -10.215 9.355 -22.219 1.00 57.72 76 ARG A CA 1
ATOM 615 C C . ARG A 1 76 ? -11.141 9.391 -23.439 1.00 57.72 76 ARG A C 1
ATOM 617 O O . ARG A 1 76 ? -11.258 10.443 -24.063 1.00 57.72 76 ARG A O 1
ATOM 624 N N . SER A 1 77 ? -11.685 8.235 -23.808 1.00 49.88 77 SER A N 1
ATOM 625 C CA . SER A 1 77 ? -12.807 8.075 -24.742 1.00 49.88 77 SER A CA 1
ATOM 626 C C . SER A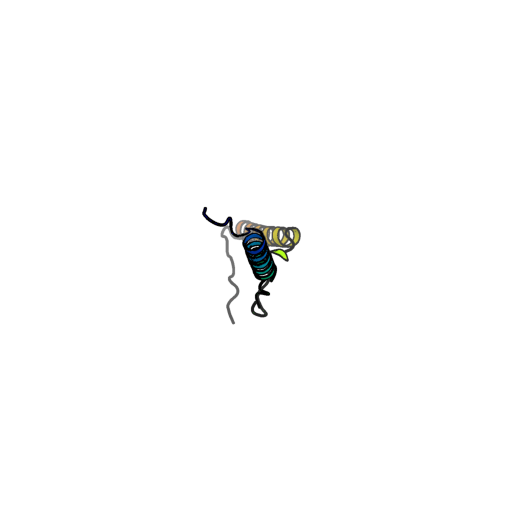 1 77 ? -14.122 8.162 -23.990 1.00 49.88 77 SER A C 1
ATOM 628 O O . SER A 1 77 ? -14.186 7.497 -22.929 1.00 49.88 77 SER A O 1
#

Radius of gyration: 29.89 Å; chains: 1; bounding box: 46×29×87 Å

Sequence (77 aa):
MAKKKSNKNLLKATRELLEEYLEKTSKDKEIEYPEDTVKIDDLDKQETLTRIYEITDRILKKIAASGRPTIELPSRS

Foldseek 3Di:
DDPPDDCPVVVVVVVVVVVVVVVVVVPPPPPDDDPPDDDPVPDPPVVVVVVVVVVVVVQVVVCVVPVDRDDDDPPDD

Secondary structure (DSSP, 8-state):
------THHHHHHHHHHHHHHHHHHHS-------TT---GGGS-HHHHHHHHHHHHHHHHHHHHHHSS----PPP--

pLDDT: mean 71.18, std 12.7, range [33.78, 92.38]